Protein AF-A0A2M7ENC5-F1 (afdb_monomer_lite)

Structure (mmCIF, N/CA/C/O backbone):
data_AF-A0A2M7ENC5-F1
#
_entry.id   AF-A0A2M7ENC5-F1
#
loop_
_atom_site.group_PDB
_atom_site.id
_atom_site.type_symbol
_atom_site.label_atom_id
_atom_site.label_alt_id
_atom_site.label_comp_id
_atom_site.label_asym_id
_atom_site.label_entity_id
_atom_site.label_seq_id
_atom_site.pdbx_PDB_ins_code
_atom_site.Cartn_x
_atom_site.Cartn_y
_atom_site.Cartn_z
_atom_site.occupancy
_atom_site.B_iso_or_equiv
_atom_site.auth_seq_id
_atom_site.auth_comp_id
_atom_site.auth_asym_id
_atom_site.auth_atom_id
_atom_site.pdbx_PDB_model_num
ATOM 1 N N . PHE A 1 1 ? -0.329 10.211 1.481 1.00 77.12 1 PHE A N 1
ATOM 2 C CA . PHE A 1 1 ? -0.148 9.111 0.511 1.00 77.12 1 PHE A CA 1
ATOM 3 C C . PHE A 1 1 ? 1.317 9.073 0.107 1.00 77.12 1 PHE A C 1
ATOM 5 O O . PHE A 1 1 ? 1.924 10.133 0.025 1.00 77.12 1 PHE A O 1
ATOM 12 N N . ILE A 1 2 ? 1.881 7.890 -0.125 1.00 83.81 2 ILE A N 1
ATOM 13 C CA . ILE A 1 2 ? 3.235 7.729 -0.670 1.00 83.81 2 ILE A CA 1
ATOM 14 C C . ILE A 1 2 ? 3.087 7.011 -2.007 1.00 83.81 2 ILE A C 1
ATOM 16 O O . ILE A 1 2 ? 2.335 6.043 -2.105 1.00 83.81 2 ILE A O 1
ATOM 20 N N . ARG A 1 3 ? 3.766 7.505 -3.042 1.00 85.00 3 ARG A N 1
ATOM 21 C CA . ARG A 1 3 ? 3.815 6.854 -4.351 1.00 85.00 3 ARG A CA 1
ATOM 22 C C . ARG A 1 3 ? 5.213 6.297 -4.549 1.00 85.00 3 ARG A C 1
ATOM 24 O O . ARG A 1 3 ? 6.173 7.059 -4.542 1.00 85.00 3 ARG A O 1
ATOM 31 N N . VAL A 1 4 ? 5.300 4.990 -4.741 1.00 83.44 4 VAL A N 1
ATOM 32 C CA . VAL A 1 4 ? 6.550 4.300 -5.055 1.00 83.44 4 VAL A CA 1
ATOM 33 C C . VAL A 1 4 ? 6.486 3.840 -6.503 1.00 83.44 4 VAL A C 1
ATOM 35 O O . VAL A 1 4 ? 5.453 3.348 -6.958 1.00 83.44 4 VAL A O 1
ATOM 38 N N . ASP A 1 5 ? 7.577 4.038 -7.233 1.00 84.00 5 ASP A N 1
ATOM 39 C CA . ASP A 1 5 ? 7.771 3.423 -8.541 1.00 84.00 5 ASP A CA 1
ATOM 40 C C . ASP A 1 5 ? 8.290 1.991 -8.348 1.00 84.00 5 ASP A C 1
ATOM 42 O O . ASP A 1 5 ? 9.446 1.775 -7.980 1.00 84.00 5 ASP A O 1
ATOM 46 N N . TRP A 1 6 ? 7.416 1.008 -8.563 1.00 79.50 6 TRP A N 1
ATOM 47 C CA . TRP A 1 6 ? 7.750 -0.406 -8.398 1.00 79.50 6 TRP A CA 1
ATOM 48 C C . TRP A 1 6 ? 8.667 -0.946 -9.496 1.00 79.50 6 TRP A C 1
ATOM 50 O O . TRP A 1 6 ? 9.346 -1.945 -9.261 1.00 79.50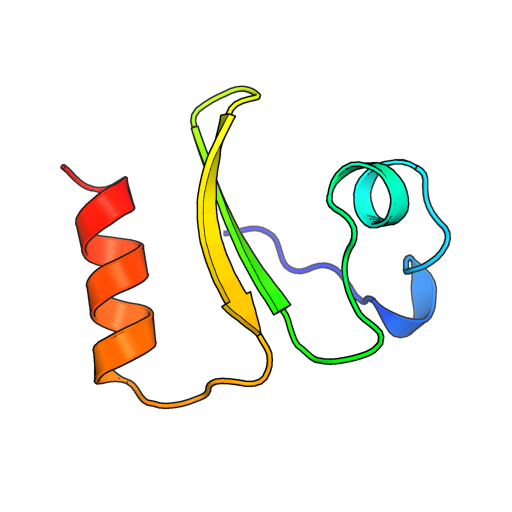 6 TRP A O 1
ATOM 60 N N . ASP A 1 7 ? 8.745 -0.299 -10.658 1.00 80.50 7 ASP A N 1
ATOM 61 C CA . ASP A 1 7 ? 9.693 -0.711 -11.694 1.00 80.50 7 ASP A CA 1
ATOM 62 C C . ASP A 1 7 ? 11.122 -0.346 -11.287 1.00 80.50 7 ASP A C 1
ATOM 64 O O . ASP A 1 7 ? 12.049 -1.135 -11.485 1.00 80.50 7 ASP A O 1
ATOM 68 N N . THR A 1 8 ? 11.282 0.800 -10.622 1.00 85.88 8 THR A N 1
ATOM 69 C CA . THR A 1 8 ? 12.572 1.256 -10.092 1.00 85.88 8 THR A CA 1
ATOM 70 C C . THR A 1 8 ? 12.938 0.555 -8.777 1.00 85.88 8 THR A C 1
ATOM 72 O O . THR A 1 8 ? 14.069 0.099 -8.606 1.00 85.88 8 THR A O 1
ATOM 75 N N . TYR A 1 9 ? 11.992 0.428 -7.840 1.00 86.94 9 TYR A N 1
ATOM 76 C CA . TYR A 1 9 ? 12.266 -0.005 -6.461 1.00 86.94 9 TYR A CA 1
ATOM 77 C C . TYR A 1 9 ? 11.679 -1.370 -6.086 1.00 86.94 9 TYR A C 1
ATOM 79 O O . TYR A 1 9 ? 11.772 -1.775 -4.930 1.00 86.94 9 TYR A O 1
ATOM 87 N N . GLY A 1 10 ? 11.112 -2.125 -7.030 1.00 82.38 10 GLY A N 1
ATOM 88 C CA . GLY A 1 10 ? 10.458 -3.414 -6.754 1.00 82.38 10 GLY A CA 1
ATOM 89 C C . GLY A 1 10 ? 11.378 -4.505 -6.196 1.00 82.38 10 GLY A C 1
ATOM 90 O O . GLY A 1 10 ? 10.898 -5.530 -5.727 1.00 82.38 10 GLY A O 1
ATOM 91 N N . ARG A 1 11 ? 12.700 -4.294 -6.232 1.00 85.88 11 ARG A N 1
ATOM 92 C CA . ARG A 1 11 ? 13.705 -5.170 -5.607 1.00 85.88 11 ARG A CA 1
ATOM 93 C C . ARG A 1 11 ? 14.230 -4.643 -4.270 1.00 85.88 11 ARG A C 1
ATOM 95 O O . ARG A 1 11 ? 15.082 -5.298 -3.687 1.00 85.88 11 ARG A O 1
ATOM 102 N N . GLY A 1 12 ? 13.781 -3.482 -3.802 1.00 89.31 12 GLY A N 1
ATOM 103 C CA . GLY A 1 12 ? 14.196 -2.938 -2.510 1.00 89.31 12 GLY A CA 1
ATOM 104 C C . GLY A 1 12 ? 13.552 -3.675 -1.335 1.00 89.31 12 GLY A C 1
ATOM 105 O O . GLY A 1 12 ? 12.487 -4.277 -1.486 1.00 89.31 12 GLY A O 1
ATOM 106 N N . ASP A 1 13 ? 14.173 -3.578 -0.159 1.00 91.06 13 ASP A N 1
ATOM 107 C CA . ASP A 1 13 ? 13.784 -4.319 1.050 1.00 91.06 13 ASP A CA 1
ATOM 108 C C . ASP A 1 13 ? 12.308 -4.139 1.418 1.00 91.06 13 ASP A C 1
ATOM 110 O O . ASP A 1 13 ? 11.636 -5.109 1.752 1.00 91.06 13 ASP A O 1
ATOM 114 N N . LEU A 1 14 ? 11.769 -2.922 1.280 1.00 88.00 14 LEU A N 1
ATOM 115 C CA . LEU A 1 14 ? 10.355 -2.642 1.547 1.00 88.00 14 LEU A CA 1
ATOM 116 C C . LEU A 1 14 ? 9.410 -3.375 0.580 1.00 88.00 14 LEU A C 1
ATOM 118 O O . LEU A 1 14 ? 8.365 -3.874 0.982 1.00 88.00 14 LEU A O 1
ATOM 122 N N . ALA A 1 15 ? 9.754 -3.433 -0.709 1.00 89.94 15 ALA A N 1
ATOM 123 C CA . ALA A 1 15 ? 8.927 -4.119 -1.700 1.00 89.94 15 ALA A CA 1
ATOM 124 C C . ALA A 1 15 ? 8.961 -5.641 -1.492 1.00 89.94 15 ALA A C 1
ATOM 126 O O . ALA A 1 15 ? 7.939 -6.309 -1.658 1.00 89.94 15 ALA A O 1
ATOM 127 N N . GLN A 1 16 ? 10.119 -6.175 -1.093 1.00 90.75 16 GLN A N 1
ATOM 128 C CA . GLN A 1 16 ? 10.278 -7.589 -0.762 1.00 90.75 16 GLN A CA 1
ATOM 129 C C . GLN A 1 16 ? 9.546 -7.955 0.534 1.00 90.75 16 GLN A C 1
ATOM 131 O O . GLN A 1 16 ? 8.811 -8.939 0.547 1.00 90.75 16 GLN A O 1
ATOM 136 N N . SER A 1 17 ? 9.681 -7.152 1.595 1.00 91.50 17 SER A N 1
ATOM 137 C CA . SER A 1 17 ? 9.029 -7.414 2.885 1.00 91.50 17 SER A CA 1
ATOM 138 C C . SER A 1 17 ? 7.504 -7.378 2.776 1.00 91.50 17 SER A C 1
ATOM 140 O O . SER A 1 17 ? 6.815 -8.228 3.341 1.00 91.50 17 SER A O 1
ATOM 142 N N . LEU A 1 18 ? 6.970 -6.460 1.968 1.00 91.88 18 LEU A N 1
ATOM 143 C CA . LEU A 1 18 ? 5.544 -6.374 1.658 1.00 91.88 18 LEU A CA 1
ATOM 144 C C . LEU A 1 18 ? 5.101 -7.346 0.551 1.00 91.88 18 LEU A C 1
ATOM 146 O O . LEU A 1 18 ? 3.934 -7.321 0.162 1.00 91.88 18 LEU A O 1
ATOM 150 N N . HIS A 1 19 ? 5.991 -8.189 0.018 1.00 91.75 19 HIS A N 1
ATOM 151 C CA . HIS A 1 19 ? 5.687 -9.151 -1.048 1.00 91.75 19 HIS A CA 1
ATOM 152 C C . HIS A 1 19 ? 4.936 -8.510 -2.230 1.00 91.75 19 HIS A C 1
ATOM 154 O O . HIS A 1 19 ? 3.908 -9.015 -2.692 1.00 91.75 19 HIS A O 1
ATOM 160 N N . ILE A 1 20 ? 5.397 -7.342 -2.686 1.00 90.88 20 ILE A N 1
ATOM 161 C CA . ILE A 1 20 ? 4.725 -6.597 -3.754 1.00 90.88 20 ILE A CA 1
ATOM 162 C C . ILE A 1 20 ? 4.884 -7.353 -5.085 1.00 90.88 20 ILE A C 1
ATOM 164 O O . ILE A 1 20 ? 6.011 -7.580 -5.535 1.00 90.88 20 ILE A O 1
ATOM 168 N N . PRO A 1 21 ? 3.783 -7.753 -5.749 1.00 87.94 21 PRO A N 1
ATOM 169 C CA . PRO A 1 21 ? 3.856 -8.425 -7.042 1.00 87.94 21 PRO A CA 1
ATOM 170 C C . PRO A 1 21 ? 4.309 -7.461 -8.153 1.00 87.94 21 PRO A C 1
ATOM 172 O O . PRO A 1 21 ? 4.215 -6.243 -8.017 1.00 87.94 21 PRO A O 1
ATOM 175 N N . ARG A 1 22 ? 4.732 -7.992 -9.313 1.00 85.75 22 ARG A N 1
ATOM 176 C CA . ARG A 1 22 ? 5.080 -7.198 -10.518 1.00 85.75 22 ARG A CA 1
ATOM 177 C C . ARG A 1 22 ? 3.843 -6.609 -11.221 1.00 85.75 22 ARG A C 1
ATOM 179 O O . ARG A 1 22 ? 3.593 -6.878 -12.392 1.00 85.75 22 ARG A O 1
ATOM 186 N N . ARG A 1 23 ? 3.029 -5.857 -10.483 1.00 85.62 23 ARG A N 1
ATOM 187 C CA . ARG A 1 23 ? 1.825 -5.151 -10.941 1.00 85.62 23 ARG A CA 1
ATOM 188 C C . ARG A 1 23 ? 1.507 -4.007 -9.985 1.00 85.62 23 ARG A C 1
ATOM 190 O O . ARG A 1 23 ? 1.962 -3.997 -8.842 1.00 85.62 23 ARG A O 1
ATOM 197 N N . SER A 1 24 ? 0.703 -3.051 -10.443 1.00 87.31 24 SER A N 1
ATOM 198 C CA . SER A 1 24 ? 0.263 -1.928 -9.612 1.00 87.31 24 SER A CA 1
ATOM 199 C C . SER A 1 24 ? -0.386 -2.439 -8.327 1.00 87.31 24 SER A C 1
ATOM 201 O O . SER A 1 24 ? -1.352 -3.192 -8.390 1.00 87.31 24 SER A O 1
ATOM 203 N N . THR A 1 25 ? 0.153 -2.033 -7.181 1.00 92.38 25 THR A N 1
ATOM 204 C CA . THR A 1 25 ? -0.308 -2.471 -5.860 1.00 92.38 25 THR A CA 1
ATOM 205 C C . THR A 1 25 ? -0.505 -1.249 -4.974 1.00 92.38 25 THR A C 1
ATOM 207 O O . THR A 1 25 ? 0.370 -0.380 -4.917 1.00 92.38 25 THR A O 1
ATOM 210 N N . LEU A 1 26 ? -1.657 -1.171 -4.311 1.00 93.38 26 LEU A N 1
ATOM 211 C CA . LEU A 1 26 ? -1.953 -0.178 -3.282 1.00 93.38 26 LEU A CA 1
ATOM 212 C C . LEU A 1 26 ? -2.001 -0.891 -1.934 1.00 93.38 26 LEU A C 1
ATOM 214 O O . LEU A 1 26 ? -2.800 -1.806 -1.774 1.00 93.38 26 LEU A O 1
ATOM 218 N N . VAL A 1 27 ? -1.170 -0.470 -0.983 1.00 94.31 27 VAL A N 1
ATOM 219 C CA . VAL A 1 27 ? -1.093 -1.052 0.365 1.00 94.31 27 VAL A CA 1
ATOM 220 C C . VAL A 1 27 ? -1.451 0.016 1.391 1.00 94.31 27 VAL A C 1
ATOM 222 O O . VAL A 1 27 ? -0.974 1.149 1.298 1.00 94.31 27 VAL A O 1
ATOM 225 N N . LEU A 1 28 ? -2.290 -0.338 2.361 1.00 95.06 28 LEU A N 1
ATOM 226 C CA . LEU A 1 28 ? -2.617 0.489 3.516 1.00 95.06 28 LEU A CA 1
ATOM 227 C C . LEU A 1 28 ? -1.883 -0.044 4.748 1.00 95.06 28 LEU A C 1
ATOM 229 O O . LEU A 1 28 ? -2.079 -1.194 5.140 1.00 95.06 28 LEU A O 1
ATOM 233 N N . LEU A 1 29 ? -1.083 0.815 5.377 1.00 93.81 29 LEU A N 1
ATOM 234 C CA . LEU A 1 29 ? -0.319 0.502 6.583 1.00 93.81 29 LEU A CA 1
ATOM 235 C C . LEU A 1 29 ? -0.795 1.360 7.767 1.00 93.81 29 LEU A C 1
ATOM 237 O O . LEU A 1 29 ? -1.121 2.537 7.586 1.00 93.81 29 LEU A O 1
ATOM 241 N N . ARG A 1 30 ? -0.788 0.793 8.978 1.00 91.00 30 ARG A N 1
ATOM 242 C CA . ARG A 1 30 ? -0.944 1.503 10.259 1.00 91.00 30 ARG A CA 1
ATOM 243 C C . ARG A 1 30 ? 0.204 1.095 11.178 1.00 91.00 30 ARG A C 1
ATOM 245 O O . ARG A 1 30 ? 0.228 -0.026 11.681 1.00 91.00 30 ARG A O 1
ATOM 252 N N . GLY A 1 31 ? 1.158 2.004 11.381 1.00 89.50 31 GLY A N 1
ATOM 253 C CA . GLY A 1 31 ? 2.458 1.625 11.939 1.00 89.50 31 GLY A CA 1
ATOM 254 C C . GLY A 1 31 ? 3.120 0.584 11.032 1.00 89.50 31 GLY A C 1
ATOM 255 O O . GLY A 1 31 ? 3.160 0.781 9.818 1.00 89.50 31 GLY A O 1
ATOM 256 N N . ASP A 1 32 ? 3.536 -0.539 11.614 1.00 89.31 32 ASP A N 1
ATOM 257 C CA . ASP A 1 32 ? 4.168 -1.654 10.894 1.00 89.31 32 ASP A CA 1
ATOM 258 C C . ASP A 1 32 ? 3.164 -2.716 10.399 1.00 89.31 32 ASP A C 1
ATOM 260 O O . ASP A 1 32 ? 3.557 -3.722 9.810 1.00 89.31 32 ASP A O 1
ATOM 264 N N . ALA A 1 33 ? 1.860 -2.521 10.636 1.00 91.44 33 ALA A N 1
ATOM 265 C CA . ALA A 1 33 ? 0.822 -3.477 10.260 1.00 91.44 33 ALA A CA 1
ATOM 266 C C . ALA A 1 33 ? 0.181 -3.135 8.907 1.00 91.44 33 ALA A C 1
ATOM 268 O O . ALA A 1 33 ? -0.263 -2.005 8.689 1.00 91.44 33 ALA A O 1
ATOM 269 N N . GLU A 1 34 ? 0.052 -4.131 8.026 1.00 94.81 34 GLU A N 1
ATOM 270 C CA . GLU A 1 34 ? -0.786 -4.040 6.825 1.00 94.81 34 GLU A CA 1
ATOM 271 C C . GLU A 1 34 ? -2.263 -4.212 7.203 1.00 94.81 34 GLU A C 1
ATOM 273 O O . GLU A 1 34 ? -2.665 -5.249 7.726 1.00 94.81 34 GLU A O 1
ATOM 278 N N . LEU A 1 35 ? -3.075 -3.186 6.934 1.00 94.44 35 LEU A N 1
ATOM 279 C CA . LEU A 1 35 ? -4.526 -3.224 7.141 1.00 94.44 35 LEU A CA 1
ATOM 280 C C . LEU A 1 35 ? -5.264 -3.775 5.918 1.00 94.44 35 LEU A C 1
ATOM 282 O O . LEU A 1 35 ? -6.342 -4.350 6.046 1.00 94.44 35 LEU A O 1
ATOM 286 N N . GLY A 1 36 ? -4.694 -3.603 4.726 1.00 94.56 36 GLY A N 1
ATOM 287 C CA . GLY A 1 36 ? -5.248 -4.164 3.502 1.00 94.56 36 GLY A CA 1
ATOM 288 C C . GLY A 1 36 ? -4.485 -3.749 2.253 1.00 94.56 36 GLY A C 1
ATOM 289 O O . GLY A 1 36 ? -3.673 -2.819 2.277 1.00 94.56 36 GLY A O 1
ATOM 290 N N . ARG A 1 37 ? -4.799 -4.409 1.134 1.00 95.25 37 ARG A N 1
ATOM 291 C CA . ARG A 1 37 ? -4.242 -4.074 -0.178 1.00 95.25 37 ARG A CA 1
ATOM 292 C C . ARG A 1 37 ? -5.202 -4.275 -1.335 1.00 95.25 37 ARG A C 1
ATOM 294 O O . ARG A 1 37 ? -6.187 -5.004 -1.239 1.00 95.25 37 ARG A O 1
ATOM 301 N N . ILE A 1 38 ? -4.843 -3.668 -2.459 1.00 94.69 38 ILE A N 1
ATOM 302 C CA . ILE A 1 38 ? -5.447 -3.897 -3.768 1.00 94.69 38 ILE A CA 1
ATOM 303 C C . ILE A 1 38 ? -4.337 -4.201 -4.775 1.0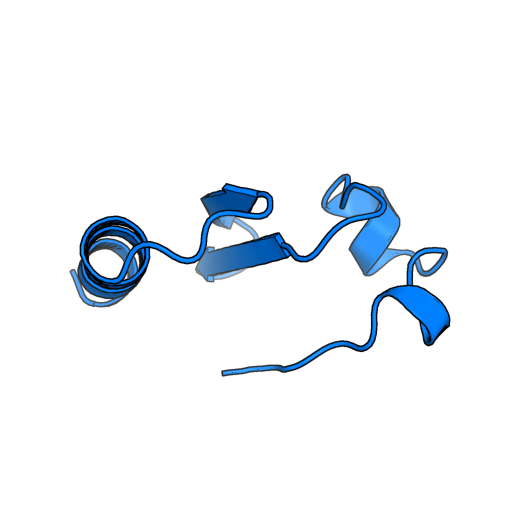0 94.69 38 ILE A C 1
ATOM 305 O O . ILE A 1 38 ? -3.475 -3.361 -5.032 1.00 94.69 38 ILE A O 1
ATOM 309 N N . ASP A 1 39 ? -4.420 -5.379 -5.391 1.00 92.75 39 ASP A N 1
ATOM 310 C CA . ASP A 1 39 ? -3.531 -5.845 -6.456 1.00 92.75 39 ASP A CA 1
ATOM 311 C C . ASP A 1 39 ? -4.183 -5.619 -7.823 1.00 92.75 39 ASP A C 1
ATOM 313 O O . ASP A 1 39 ? -5.230 -6.195 -8.113 1.00 92.75 39 ASP A O 1
ATOM 317 N N . ALA A 1 40 ? -3.569 -4.800 -8.677 1.00 88.44 40 ALA A N 1
ATOM 318 C CA . ALA A 1 40 ? -4.021 -4.438 -10.030 1.00 88.44 40 ALA A CA 1
ATOM 319 C C . ALA A 1 40 ? -5.480 -3.935 -10.154 1.00 88.44 40 ALA A C 1
ATOM 321 O O . ALA A 1 40 ? -5.963 -3.685 -11.259 1.00 88.44 40 ALA A O 1
ATOM 322 N N . GLY A 1 41 ? -6.193 -3.767 -9.040 1.00 84.12 41 GLY A N 1
ATOM 323 C CA . GLY A 1 41 ? -7.578 -3.326 -9.005 1.00 84.12 41 GLY A CA 1
ATOM 324 C C . GLY A 1 41 ? -7.688 -1.812 -9.148 1.00 84.12 41 GLY A C 1
ATOM 325 O O . GLY A 1 41 ? -7.067 -1.053 -8.410 1.00 84.12 41 GLY A O 1
ATOM 326 N N . THR A 1 42 ? -8.523 -1.365 -10.085 1.00 84.06 42 THR A N 1
ATOM 327 C CA . THR A 1 42 ? -8.768 0.065 -10.361 1.00 84.06 42 THR A CA 1
ATOM 328 C C . THR A 1 42 ? -10.210 0.489 -10.087 1.00 84.06 42 THR A C 1
ATOM 330 O O . THR A 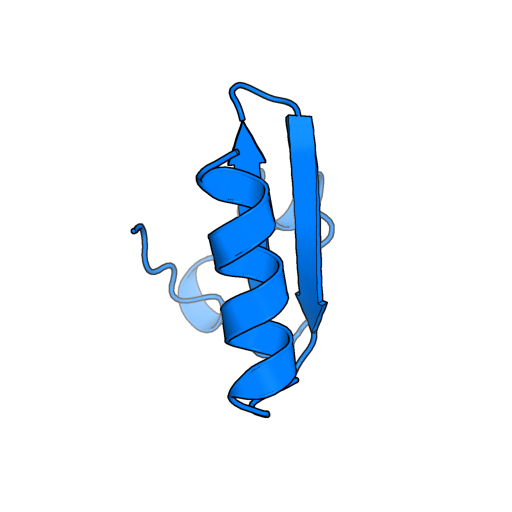1 42 ? -10.595 1.635 -10.328 1.00 84.06 42 THR A O 1
ATOM 333 N N . ARG A 1 43 ? -11.050 -0.421 -9.582 1.00 94.12 43 ARG A N 1
ATOM 334 C CA . ARG A 1 43 ? -12.455 -0.120 -9.302 1.00 94.12 43 ARG A CA 1
ATOM 335 C C . ARG A 1 43 ? -12.535 0.883 -8.154 1.00 94.12 43 ARG A C 1
ATOM 337 O O . ARG A 1 43 ? -12.093 0.607 -7.042 1.00 94.12 43 ARG A O 1
ATOM 344 N N . ARG A 1 44 ? -13.185 2.026 -8.402 1.00 94.62 44 ARG A N 1
ATOM 345 C CA . ARG A 1 44 ? -13.375 3.093 -7.400 1.00 94.62 44 ARG A CA 1
ATOM 346 C C . ARG A 1 44 ? -13.940 2.596 -6.071 1.00 94.62 44 ARG A C 1
ATOM 348 O O . ARG A 1 44 ? -13.536 3.104 -5.034 1.00 94.62 44 ARG A O 1
ATOM 355 N N . ARG A 1 45 ? -14.874 1.639 -6.101 1.00 96.12 45 ARG A N 1
ATOM 356 C CA . ARG A 1 45 ? -15.500 1.100 -4.884 1.00 96.12 45 ARG A CA 1
ATOM 357 C C . ARG A 1 45 ? -14.502 0.349 -3.997 1.00 96.12 45 ARG A C 1
ATOM 359 O O . ARG A 1 45 ? -14.553 0.508 -2.788 1.00 96.12 45 ARG A O 1
ATOM 366 N N . ASP A 1 46 ? -13.577 -0.393 -4.606 1.00 94.25 46 ASP A N 1
ATOM 367 C CA . ASP A 1 46 ? -12.587 -1.192 -3.884 1.00 94.25 46 ASP A CA 1
ATOM 368 C C . ASP A 1 46 ? -11.547 -0.246 -3.258 1.00 94.25 46 ASP A C 1
ATOM 370 O O . ASP A 1 46 ? -11.240 -0.346 -2.074 1.00 94.25 46 ASP A O 1
ATOM 374 N N . ILE A 1 47 ? -11.100 0.763 -4.021 1.00 93.88 47 ILE A N 1
ATOM 375 C CA . ILE A 1 47 ? -10.201 1.818 -3.523 1.00 93.88 47 ILE A CA 1
ATOM 376 C C . ILE A 1 47 ? -10.852 2.598 -2.374 1.00 93.88 47 ILE A C 1
ATOM 378 O O . ILE A 1 47 ? -10.195 2.858 -1.371 1.00 93.88 47 ILE A O 1
ATOM 382 N N . ARG A 1 48 ? -12.136 2.962 -2.498 1.00 94.94 48 ARG A N 1
ATOM 383 C CA . ARG A 1 48 ? -12.877 3.648 -1.431 1.00 94.94 48 ARG A CA 1
ATOM 384 C C . ARG A 1 48 ? -12.939 2.800 -0.162 1.00 94.94 48 ARG A C 1
ATOM 386 O O . ARG A 1 48 ? -12.588 3.313 0.888 1.00 94.94 48 ARG A O 1
ATOM 393 N N . ALA A 1 49 ? -13.303 1.523 -0.270 1.00 95.19 49 ALA A N 1
ATOM 394 C CA . ALA A 1 49 ? -13.371 0.628 0.883 1.00 95.19 49 ALA A CA 1
ATOM 395 C C . ALA A 1 49 ? -12.018 0.507 1.608 1.00 95.19 49 ALA A C 1
ATOM 397 O O . ALA A 1 49 ? -11.976 0.518 2.835 1.00 95.19 49 ALA A O 1
ATOM 398 N N . LEU A 1 50 ? -10.908 0.458 0.859 1.00 95.00 50 LEU A N 1
ATOM 399 C CA . LEU A 1 50 ? -9.571 0.470 1.453 1.00 95.00 50 LEU A CA 1
ATOM 400 C C . LEU A 1 50 ? -9.281 1.792 2.183 1.00 95.00 50 LEU A C 1
ATOM 402 O O . LEU A 1 50 ? -8.711 1.774 3.265 1.00 95.00 50 LEU A O 1
ATOM 406 N N . MET A 1 51 ? -9.670 2.937 1.617 1.00 93.88 51 MET A N 1
ATOM 407 C CA . MET A 1 51 ? -9.480 4.241 2.268 1.00 93.88 51 MET A CA 1
ATOM 408 C C . MET A 1 51 ? -10.332 4.378 3.533 1.00 93.88 51 MET A C 1
ATOM 410 O O . MET A 1 51 ? -9.825 4.841 4.552 1.00 93.88 51 MET A O 1
ATOM 414 N N . ASP A 1 52 ? -11.591 3.940 3.486 1.00 95.38 52 ASP A N 1
ATOM 41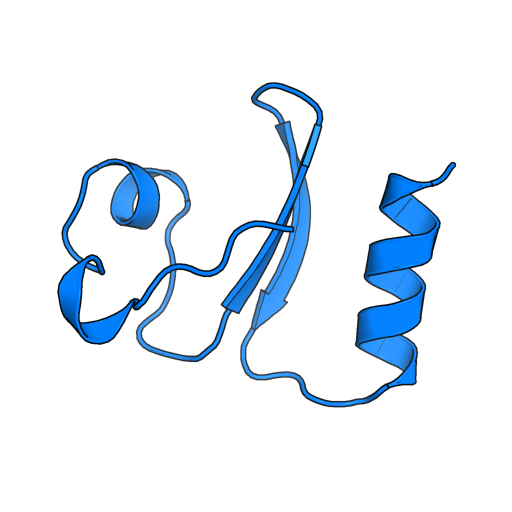5 C CA . ASP A 1 52 ? -12.513 3.985 4.624 1.00 95.38 52 ASP A CA 1
ATOM 416 C C . ASP A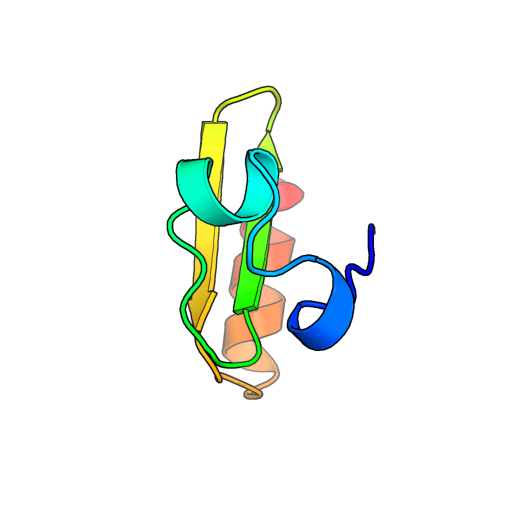 1 52 ? -11.973 3.150 5.803 1.00 95.38 52 ASP A C 1
ATOM 418 O O . ASP A 1 52 ? -12.039 3.593 6.946 1.00 95.38 52 ASP A O 1
ATOM 422 N N . LEU A 1 53 ? -11.332 2.003 5.529 1.00 94.19 53 LEU A N 1
ATOM 423 C CA . LEU A 1 53 ? -10.653 1.184 6.543 1.00 94.19 53 LEU A CA 1
ATOM 424 C C . LEU A 1 53 ? -9.512 1.929 7.258 1.00 94.19 53 LEU A C 1
ATOM 426 O O . LEU A 1 53 ? -9.255 1.689 8.433 1.00 94.19 53 LEU A O 1
ATOM 430 N N . GLY A 1 54 ? -8.806 2.817 6.556 1.00 90.44 54 GLY A N 1
ATOM 431 C CA . GLY A 1 54 ? -7.703 3.587 7.135 1.00 90.44 54 GLY A CA 1
ATOM 432 C C . GLY A 1 54 ? -8.156 4.769 7.987 1.00 90.44 54 GLY A C 1
ATOM 433 O O . GLY A 1 54 ? -7.403 5.199 8.862 1.00 90.44 54 GLY A O 1
AT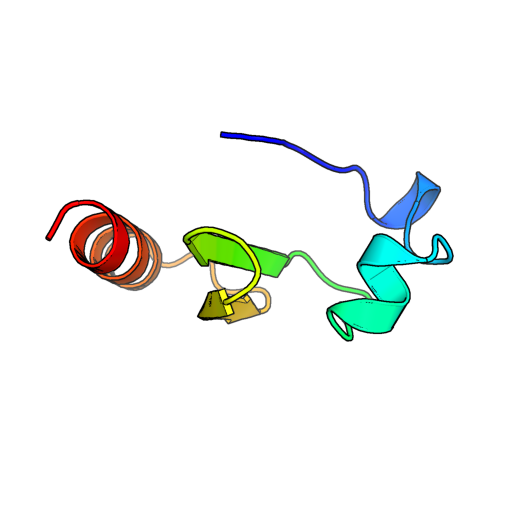OM 434 N N . LEU A 1 55 ? -9.360 5.281 7.719 1.00 89.69 55 LEU A N 1
ATOM 435 C CA . LEU A 1 55 ? -9.944 6.450 8.378 1.00 89.69 55 LEU A CA 1
ATOM 436 C C . LEU A 1 55 ? -10.796 6.100 9.609 1.00 89.69 55 LEU A C 1
ATOM 438 O O . LEU A 1 55 ? -11.107 7.009 10.378 1.00 89.69 55 LEU A O 1
ATOM 442 N N . GLY A 1 56 ? -11.174 4.827 9.779 1.00 78.88 56 GLY A N 1
ATOM 443 C CA . GLY A 1 56 ? -11.844 4.299 10.977 1.00 78.88 56 GLY A CA 1
ATOM 444 C C . GLY A 1 56 ? -10.883 3.968 12.112 1.00 78.88 56 GLY A C 1
ATOM 445 O O . GLY A 1 56 ? -11.279 4.175 13.275 1.00 78.88 56 GLY A O 1
#

Secondary structure (DSSP, 8-state):
-----HHHHTTSHHHHHTT--SS-EEEEEETTEEEEEEES---HHHHHHHHHHHH-

Foldseek 3Di:
DDDDDCVVCCVPPVNVVVVPDPADKDWDDDVNDTPDIDGNDDDPVVVVVSVVSNVD

pLDDT: mean 89.82, std 4.85, range [77.12, 96.12]

Radius of gyration: 11.49 Å; chains: 1; bounding box: 30×18×24 Å

Sequence (56 aa):
FIRVDWDTYGRGDLAQSLHIPRRSTLVLLRGDAELGRIDAGTRRRDIRALMDLGLG